Protein AF-A0A3D2AT74-F1 (afdb_monomer)

Foldseek 3Di:
DVVVLVVLLVVLVVLLVVLVVVVVVVVVVLVVVVVVVVPDPDPVSVVVSVVVLLVVLVVSLVSLVVSLVSLCVNLVVPPDPVSNVVSNVSSVVSVVVSVVSVVVND

Radius of gyration: 17.59 Å; Cα contacts (8 Å, |Δi|>4): 61; chains: 1; bounding box: 39×27×54 Å

pLDDT: mean 71.57, std 9.55, range [48.5, 85.94]

Sequence (106 aa):
MLRRIKSSTRKTLIFSAIAILIAVLFGILILYVSHVSESSDGNMGLLAWGLLLSVIMMLLVPFFLVAAIFNAIVVFTEPNNTFKVMCGVMSLVFIFTGLFLLNWLL

Nearest PDB structures (foldseek):
  1l8h-assembly1_B  TM=9.251E-01  e=3.098E+00  Escherichia coli

Solvent-accessible surface area (backbone atoms only — not comparable to full-atom values): 5707 Å² total; per-residue (Å²): 112,72,71,60,50,58,53,51,57,51,51,53,50,51,51,51,51,49,53,50,51,52,53,50,53,51,52,50,51,53,54,54,51,56,63,63,53,74,80,53,97,47,75,66,59,57,52,55,45,54,51,54,51,49,56,50,43,64,57,46,33,61,53,26,49,51,52,19,51,54,23,46,53,44,37,78,67,49,89,49,66,72,58,23,52,54,28,44,52,52,16,51,52,26,45,54,51,23,50,53,48,50,58,76,72,108

Structure (mmCIF, N/CA/C/O backbone):
data_AF-A0A3D2AT74-F1
#
_entry.id   AF-A0A3D2AT74-F1
#
loop_
_atom_si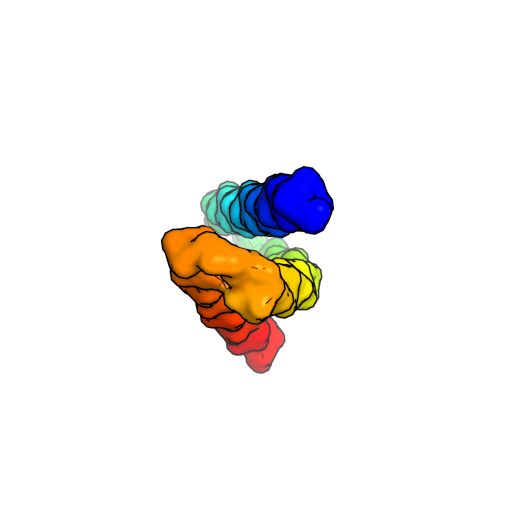te.group_PDB
_atom_site.id
_atom_site.type_symbol
_atom_site.label_atom_id
_atom_site.label_alt_id
_atom_site.label_comp_id
_atom_site.label_asym_id
_atom_site.label_entity_id
_atom_site.label_seq_id
_atom_site.pdbx_PDB_ins_code
_atom_site.Cartn_x
_atom_site.Cartn_y
_atom_site.Cartn_z
_atom_site.occupancy
_atom_site.B_iso_or_equiv
_atom_site.auth_seq_id
_atom_site.auth_comp_id
_atom_site.auth_asym_id
_atom_site.auth_atom_id
_atom_site.pdbx_PDB_model_num
ATOM 1 N N . MET A 1 1 ? -14.376 14.140 25.286 1.00 50.47 1 MET A N 1
ATOM 2 C CA . MET A 1 1 ? -13.924 12.935 24.548 1.00 50.47 1 MET A CA 1
ATOM 3 C C . MET A 1 1 ? -14.315 12.962 23.063 1.00 50.47 1 MET A C 1
ATOM 5 O O . MET A 1 1 ? -13.418 12.903 22.232 1.00 50.47 1 MET A O 1
ATOM 9 N N . LEU A 1 2 ? -15.593 13.184 22.708 1.00 48.50 2 LEU A N 1
ATOM 10 C CA . LEU A 1 2 ? -16.085 13.211 21.310 1.00 48.50 2 LEU A CA 1
ATOM 11 C C . LEU A 1 2 ? -15.329 14.136 20.327 1.00 48.50 2 LEU A C 1
ATOM 13 O O . LEU A 1 2 ? -15.158 13.783 19.164 1.00 48.50 2 LEU A O 1
ATOM 17 N N . ARG A 1 3 ? -14.848 15.311 20.766 1.00 55.75 3 ARG A N 1
ATOM 18 C CA . ARG A 1 3 ? -14.075 16.233 19.903 1.00 55.75 3 ARG A CA 1
ATOM 19 C C . ARG A 1 3 ? -12.698 15.687 19.495 1.00 55.75 3 ARG A C 1
ATOM 21 O O . ARG A 1 3 ? -12.248 15.984 18.393 1.00 55.75 3 ARG A O 1
ATOM 28 N N . ARG A 1 4 ? -12.035 14.893 20.352 1.00 56.22 4 ARG A N 1
ATOM 29 C CA . ARG A 1 4 ? -10.742 14.257 20.015 1.00 56.22 4 ARG A CA 1
ATOM 30 C C . ARG A 1 4 ? -10.927 13.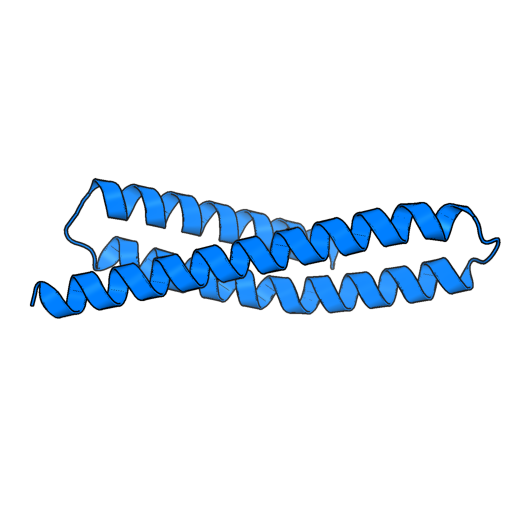137 19.002 1.00 56.22 4 ARG A C 1
ATOM 32 O O . ARG A 1 4 ? -10.134 13.051 18.075 1.00 56.22 4 ARG A O 1
ATOM 39 N N . ILE A 1 5 ? -12.001 12.363 19.152 1.00 55.72 5 ILE A N 1
ATOM 40 C CA . ILE A 1 5 ? -12.350 11.271 18.241 1.00 55.72 5 ILE A CA 1
ATOM 41 C C . ILE A 1 5 ? -12.582 11.844 16.838 1.00 55.72 5 ILE A C 1
ATOM 43 O O . ILE A 1 5 ? -11.786 11.558 15.957 1.00 55.72 5 ILE A O 1
ATOM 47 N N . LYS A 1 6 ? -13.490 12.824 16.671 1.00 59.53 6 LYS A N 1
ATOM 48 C CA . LYS A 1 6 ? -13.730 13.497 15.372 1.00 59.53 6 LYS A CA 1
ATOM 49 C C . LYS A 1 6 ? -12.464 14.048 14.696 1.00 59.53 6 LYS A C 1
ATOM 51 O O . LYS A 1 6 ? -12.362 14.029 13.472 1.00 59.53 6 LYS A O 1
ATOM 56 N N . SER A 1 7 ? -11.515 14.568 15.477 1.00 62.66 7 SER A N 1
ATOM 57 C CA . SER A 1 7 ? -10.238 15.074 14.955 1.00 62.66 7 SER A CA 1
ATOM 58 C C . SER A 1 7 ? -9.333 13.940 14.461 1.00 62.66 7 SER A C 1
ATOM 60 O O . SER A 1 7 ? -8.736 14.054 13.392 1.00 62.66 7 SER A O 1
ATOM 62 N N . SER A 1 8 ? -9.278 12.827 15.197 1.00 58.56 8 SER A N 1
ATOM 63 C CA . SER A 1 8 ? -8.514 11.632 14.825 1.00 58.56 8 SER A CA 1
ATOM 64 C C . SER A 1 8 ? -9.079 10.975 13.566 1.00 58.56 8 SER A C 1
ATOM 66 O O . SER A 1 8 ? -8.347 10.768 12.603 1.00 58.56 8 SER A O 1
ATOM 68 N N . THR A 1 9 ? -10.396 10.768 13.521 1.00 61.06 9 THR A N 1
ATOM 69 C CA . THR A 1 9 ? -11.131 10.204 12.380 1.00 61.06 9 THR A CA 1
ATOM 70 C C . THR A 1 9 ? -10.869 10.995 11.090 1.00 61.06 9 THR A C 1
ATOM 72 O O . THR A 1 9 ? -10.613 10.425 10.029 1.00 61.06 9 THR A O 1
ATOM 75 N N . ARG A 1 10 ? -10.861 12.335 11.183 1.00 67.94 10 ARG A N 1
ATOM 76 C CA . ARG A 1 10 ? -10.587 13.228 10.047 1.00 67.94 10 ARG A CA 1
ATOM 77 C C . ARG A 1 10 ? -9.143 13.118 9.553 1.00 67.94 10 ARG A C 1
ATOM 79 O O . ARG A 1 10 ? -8.922 13.156 8.348 1.00 67.94 10 ARG A O 1
ATOM 86 N N . LYS A 1 11 ? -8.167 12.966 10.454 1.00 68.88 11 LYS A N 1
ATOM 87 C CA . LYS A 1 11 ? -6.757 12.778 10.076 1.00 68.88 11 LYS A CA 1
ATOM 88 C C . LYS A 1 11 ? -6.541 11.457 9.340 1.00 68.88 11 LYS A C 1
ATOM 90 O O . LYS A 1 11 ? -5.863 11.458 8.319 1.00 68.88 11 LYS A O 1
ATOM 95 N N . THR A 1 12 ? -7.158 10.369 9.799 1.00 67.06 12 THR A N 1
ATOM 96 C CA . THR A 1 12 ? -7.047 9.055 9.143 1.00 67.06 12 THR A CA 1
ATOM 97 C C . THR A 1 12 ? -7.678 9.055 7.753 1.00 67.06 12 THR A C 1
ATOM 99 O O . THR A 1 12 ? -7.095 8.511 6.815 1.00 67.06 12 THR A O 1
ATOM 102 N N . LEU A 1 13 ? -8.828 9.719 7.594 1.00 68.38 13 LEU A N 1
ATOM 103 C CA . LEU A 1 13 ? -9.463 9.911 6.287 1.00 68.38 13 LEU A CA 1
ATOM 104 C C . LEU A 1 13 ? -8.576 10.710 5.329 1.00 68.38 13 LEU A C 1
ATOM 106 O O . LEU A 1 13 ? -8.386 10.292 4.193 1.00 68.38 13 LEU A O 1
ATOM 110 N N . ILE A 1 14 ? -8.005 11.828 5.791 1.00 72.81 14 ILE A N 1
ATOM 111 C CA . ILE A 1 14 ? -7.101 12.654 4.978 1.00 72.81 14 ILE A CA 1
ATOM 112 C C . ILE A 1 14 ? -5.860 11.852 4.579 1.00 72.81 14 ILE A C 1
ATOM 114 O O . ILE A 1 14 ? -5.486 11.856 3.412 1.00 72.81 14 ILE A O 1
ATOM 118 N N . PHE A 1 15 ? -5.252 11.125 5.515 1.00 74.00 15 PHE A N 1
ATOM 119 C CA . PHE A 1 15 ? -4.077 10.306 5.229 1.00 74.00 15 PHE A CA 1
ATOM 120 C C . PHE A 1 15 ? -4.385 9.195 4.218 1.00 74.00 15 PHE A C 1
ATOM 122 O O . PHE A 1 15 ? -3.634 9.008 3.267 1.00 74.0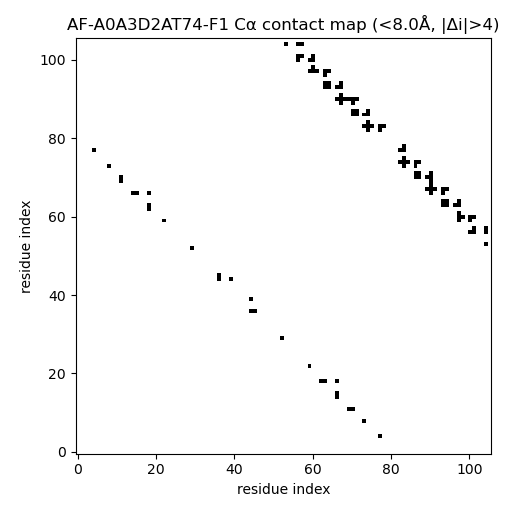0 15 PHE A O 1
ATOM 129 N N . SER A 1 16 ? -5.521 8.507 4.374 1.00 67.06 16 SER A N 1
ATOM 130 C CA . SER A 1 16 ? -5.946 7.452 3.445 1.00 67.06 16 SER A CA 1
ATOM 131 C C . SER A 1 16 ? -6.260 8.016 2.057 1.00 67.06 16 SER A C 1
ATOM 133 O O . SER A 1 16 ? -5.867 7.426 1.056 1.00 67.06 16 SER A O 1
ATOM 135 N N . ALA A 1 17 ? -6.899 9.187 1.979 1.00 70.06 17 ALA A N 1
ATOM 136 C CA . ALA A 1 17 ? -7.158 9.868 0.712 1.00 70.06 17 ALA A CA 1
ATOM 137 C C . ALA A 1 17 ? -5.860 10.303 0.014 1.00 70.06 17 ALA A C 1
ATOM 139 O O . ALA A 1 17 ? -5.728 10.125 -1.195 1.00 70.06 17 ALA A O 1
ATOM 140 N N . ILE A 1 18 ? -4.884 10.818 0.769 1.00 73.94 18 ILE A N 1
ATOM 141 C CA . ILE A 1 18 ? -3.559 11.170 0.243 1.00 73.94 18 ILE A CA 1
ATOM 142 C C . ILE A 1 18 ? -2.832 9.914 -0.252 1.00 73.94 18 ILE A C 1
ATOM 144 O O . ILE A 1 18 ? -2.281 9.935 -1.347 1.00 73.94 18 ILE A O 1
ATOM 148 N N . ALA A 1 19 ? -2.874 8.811 0.498 1.00 70.56 19 ALA A N 1
ATOM 149 C CA . ALA A 1 19 ? -2.258 7.549 0.088 1.00 70.56 19 ALA A CA 1
ATOM 150 C C . ALA A 1 19 ? -2.864 7.010 -1.221 1.00 70.56 19 ALA A C 1
ATOM 152 O O . ALA A 1 19 ? -2.125 6.614 -2.120 1.00 70.56 19 ALA A O 1
ATOM 153 N N . ILE A 1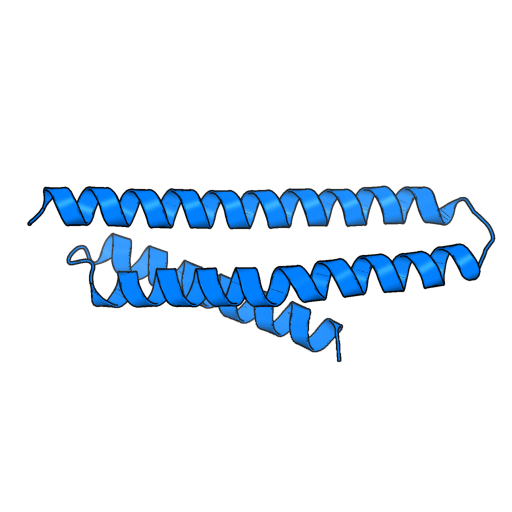 20 ? -4.194 7.057 -1.362 1.00 70.81 20 ILE A N 1
ATOM 154 C CA . ILE A 1 20 ? -4.888 6.668 -2.599 1.00 70.81 20 ILE A CA 1
ATOM 155 C C . ILE A 1 20 ? -4.487 7.590 -3.756 1.00 70.81 20 ILE A C 1
ATOM 157 O O . ILE A 1 20 ? -4.174 7.103 -4.839 1.00 70.81 20 ILE A O 1
ATOM 161 N N . LEU A 1 21 ? -4.457 8.908 -3.539 1.00 72.69 21 LEU A N 1
ATOM 162 C CA . LEU A 1 21 ? -4.072 9.873 -4.571 1.00 72.69 21 LEU A CA 1
ATOM 163 C C . LEU A 1 21 ? -2.641 9.630 -5.062 1.00 72.69 21 LEU A C 1
ATOM 165 O O . LEU A 1 21 ? -2.397 9.629 -6.265 1.00 72.69 21 LEU A O 1
ATOM 169 N N . ILE A 1 22 ? -1.713 9.384 -4.136 1.00 77.44 22 ILE A N 1
ATOM 170 C CA . ILE A 1 22 ? -0.323 9.047 -4.449 1.00 77.44 22 ILE A CA 1
ATOM 171 C C . ILE A 1 22 ? -0.269 7.759 -5.279 1.00 77.44 22 ILE A C 1
ATOM 173 O O . ILE A 1 22 ? 0.369 7.742 -6.329 1.00 77.44 22 ILE A O 1
ATOM 177 N N . ALA A 1 23 ? -0.985 6.712 -4.866 1.00 68.12 23 ALA A N 1
ATOM 178 C CA . ALA A 1 23 ? -1.037 5.449 -5.598 1.00 68.12 23 ALA A CA 1
ATOM 179 C C . ALA A 1 23 ? -1.588 5.617 -7.027 1.00 68.12 23 ALA A C 1
ATOM 181 O O . ALA A 1 23 ? -1.025 5.065 -7.970 1.00 68.12 23 ALA A O 1
ATOM 182 N N . VAL A 1 24 ? -2.647 6.416 -7.203 1.00 71.00 24 VAL A N 1
ATOM 183 C CA . VAL A 1 24 ? -3.238 6.708 -8.520 1.00 71.00 24 VAL A CA 1
ATOM 184 C C . VAL A 1 24 ? -2.274 7.509 -9.395 1.00 71.00 24 VAL A C 1
ATOM 186 O O . VAL A 1 24 ? -2.081 7.155 -10.555 1.00 71.00 24 VAL A O 1
ATOM 189 N N . LEU A 1 25 ? -1.636 8.553 -8.857 1.00 73.38 25 LEU A N 1
ATOM 190 C CA . LEU A 1 25 ? -0.664 9.361 -9.601 1.00 73.38 25 LEU A CA 1
ATOM 191 C C . LEU A 1 25 ? 0.533 8.524 -10.060 1.00 73.38 25 LEU A C 1
ATOM 193 O O . LEU A 1 25 ? 0.949 8.637 -11.212 1.00 73.38 25 LEU A O 1
ATOM 197 N N . PHE A 1 26 ? 1.046 7.646 -9.195 1.00 68.62 26 PHE A N 1
ATOM 198 C CA . PHE A 1 26 ? 2.105 6.716 -9.578 1.00 68.62 26 PHE A CA 1
ATOM 199 C C . PHE A 1 26 ? 1.622 5.697 -10.613 1.00 68.62 26 PHE A C 1
ATOM 201 O O . PHE A 1 26 ? 2.320 5.479 -11.596 1.00 68.62 26 PHE A O 1
ATOM 208 N N . GLY A 1 27 ? 0.417 5.140 -10.465 1.00 64.56 27 GLY A N 1
ATOM 209 C CA . GLY A 1 27 ? -0.176 4.247 -11.467 1.00 64.56 27 GLY A CA 1
ATOM 210 C C . GLY A 1 27 ? -0.304 4.899 -12.849 1.00 64.56 27 GLY A C 1
ATOM 211 O O . GLY A 1 27 ? 0.072 4.298 -13.853 1.00 64.56 27 GLY A O 1
ATOM 212 N N . ILE A 1 28 ? -0.759 6.155 -12.906 1.00 67.75 28 ILE A N 1
ATOM 213 C CA . ILE A 1 28 ? -0.861 6.931 -14.153 1.00 67.75 28 ILE A CA 1
ATOM 214 C C . ILE A 1 28 ? 0.523 7.197 -14.747 1.00 67.75 28 ILE A C 1
ATOM 216 O O . ILE A 1 28 ? 0.699 7.056 -15.955 1.00 67.75 28 ILE A O 1
ATOM 220 N N . LEU A 1 29 ? 1.508 7.554 -13.919 1.00 67.19 29 LEU A N 1
ATOM 221 C CA . LEU A 1 29 ? 2.880 7.773 -14.375 1.00 67.19 29 LEU A CA 1
ATOM 222 C C . LEU A 1 29 ? 3.465 6.498 -14.996 1.00 67.19 29 LEU A C 1
ATOM 224 O O . LEU A 1 29 ? 4.072 6.563 -16.061 1.00 67.19 29 LEU A O 1
ATOM 228 N N . ILE A 1 30 ? 3.233 5.342 -14.372 1.00 64.81 30 ILE A N 1
ATOM 229 C CA . ILE A 1 30 ? 3.670 4.037 -14.884 1.00 64.81 30 ILE A CA 1
ATOM 230 C C . ILE A 1 30 ? 3.026 3.753 -16.244 1.00 64.81 30 ILE A C 1
ATOM 232 O O . ILE A 1 30 ? 3.733 3.389 -17.182 1.00 64.81 30 ILE A O 1
ATOM 236 N N . LEU A 1 31 ? 1.712 3.972 -16.372 1.00 64.69 31 LEU A N 1
ATOM 237 C CA . LEU A 1 31 ? 0.984 3.775 -17.629 1.00 64.69 31 LEU A CA 1
ATOM 238 C C . LEU A 1 31 ? 1.475 4.719 -18.737 1.00 64.69 31 LEU A C 1
ATOM 240 O O . LEU A 1 31 ? 1.765 4.268 -19.844 1.00 64.69 31 LEU A O 1
ATOM 244 N N . TYR A 1 32 ? 1.636 6.009 -18.438 1.00 64.62 32 TYR A N 1
ATOM 245 C CA . TYR A 1 32 ? 2.142 6.997 -19.393 1.00 64.62 32 TYR A CA 1
ATOM 246 C C . TYR A 1 32 ? 3.551 6.640 -19.883 1.00 64.62 32 TYR A C 1
ATOM 248 O O . TYR A 1 32 ? 3.817 6.634 -21.083 1.00 64.62 32 TYR A O 1
ATOM 256 N N . VAL A 1 33 ? 4.444 6.280 -18.960 1.00 58.84 33 VAL A N 1
ATOM 257 C CA . VAL A 1 33 ? 5.822 5.906 -19.298 1.00 58.84 33 VAL A CA 1
ATOM 258 C C . VAL A 1 33 ? 5.864 4.586 -20.074 1.00 58.84 33 VAL A C 1
ATOM 260 O O . VAL A 1 33 ? 6.650 4.476 -21.013 1.00 58.84 33 VAL A O 1
ATOM 263 N N . SER A 1 34 ? 4.995 3.617 -19.758 1.00 58.88 34 SER A N 1
ATOM 264 C CA . SER A 1 34 ? 4.897 2.361 -20.519 1.00 58.88 34 SER A CA 1
ATOM 265 C C . SER A 1 34 ? 4.494 2.591 -21.978 1.00 58.88 34 SER A C 1
ATOM 267 O O . SER A 1 34 ? 5.061 1.968 -22.869 1.00 58.88 34 SER A O 1
ATOM 269 N N . HIS A 1 35 ? 3.603 3.553 -22.235 1.00 62.06 35 HIS A N 1
ATOM 270 C CA . HIS A 1 35 ? 3.170 3.879 -23.590 1.00 62.06 35 HIS A CA 1
ATOM 271 C C . HIS A 1 35 ? 4.258 4.606 -24.401 1.00 62.06 35 HIS A C 1
ATOM 273 O O . HIS A 1 35 ? 4.424 4.340 -25.588 1.00 62.06 35 HIS A O 1
ATOM 279 N N . VAL A 1 36 ? 5.030 5.498 -23.769 1.00 58.34 36 VAL A N 1
ATOM 280 C CA . VAL A 1 36 ? 6.110 6.258 -24.433 1.00 58.34 36 VAL A CA 1
ATOM 281 C C . VAL A 1 36 ? 7.377 5.409 -24.644 1.00 58.34 36 VAL A C 1
ATOM 283 O O . VAL A 1 36 ? 8.137 5.644 -25.580 1.00 58.34 36 VAL A O 1
ATOM 286 N N . SER A 1 37 ? 7.617 4.398 -23.803 1.00 52.59 37 SER A N 1
ATOM 287 C CA . SER A 1 37 ? 8.776 3.497 -23.914 1.00 52.59 37 SER A CA 1
ATOM 288 C C . SER A 1 37 ? 8.701 2.542 -25.108 1.00 52.59 37 SER A C 1
ATOM 290 O O . SER A 1 37 ? 9.742 2.076 -25.568 1.00 52.59 37 SER A O 1
ATOM 292 N N . GLU A 1 38 ? 7.503 2.233 -25.604 1.00 54.75 38 GLU A N 1
ATOM 293 C CA . GLU A 1 38 ? 7.295 1.301 -26.721 1.00 54.75 38 GLU A CA 1
ATOM 294 C C . GLU A 1 38 ? 7.888 1.830 -28.043 1.00 54.75 38 GLU A C 1
ATOM 296 O O . GLU A 1 38 ? 8.170 1.057 -28.953 1.00 54.75 38 GLU A O 1
ATOM 301 N N . SER A 1 39 ? 8.141 3.144 -28.141 1.00 56.19 39 SER A N 1
ATOM 302 C CA . SER A 1 39 ? 8.657 3.793 -29.356 1.00 56.19 39 SER A CA 1
ATOM 303 C C . SER A 1 39 ? 10.188 3.875 -29.472 1.00 56.19 39 SER A C 1
ATOM 305 O O . SER A 1 39 ? 10.681 4.470 -30.427 1.00 56.19 39 SER A O 1
ATOM 307 N N . SER A 1 40 ? 10.957 3.336 -28.520 1.00 51.25 40 SER A N 1
ATOM 308 C CA . SER A 1 40 ? 12.421 3.489 -28.471 1.00 51.25 40 SER A CA 1
ATOM 309 C C . SER A 1 40 ? 13.127 2.132 -28.392 1.00 51.25 40 SER A C 1
ATOM 311 O O . SER A 1 40 ? 13.184 1.531 -27.321 1.00 51.25 40 SER A O 1
ATOM 313 N N . ASP A 1 41 ? 13.744 1.695 -29.495 1.00 60.81 41 ASP A N 1
ATOM 314 C CA . ASP A 1 41 ? 14.688 0.569 -29.534 1.00 60.81 41 ASP A CA 1
ATOM 315 C C . ASP A 1 41 ? 15.786 0.734 -28.467 1.00 60.81 41 ASP A C 1
ATOM 317 O O . ASP A 1 41 ? 16.700 1.547 -28.609 1.00 60.81 41 ASP A O 1
ATOM 321 N N . GLY A 1 42 ? 15.729 -0.031 -27.374 1.00 54.59 42 GLY A N 1
ATOM 322 C CA . GLY A 1 42 ? 16.807 0.009 -26.390 1.00 54.59 42 GLY A CA 1
ATOM 323 C C . GLY A 1 42 ? 16.537 -0.746 -25.098 1.00 54.59 42 GLY A C 1
ATOM 324 O O . GLY A 1 42 ? 15.983 -0.195 -24.150 1.00 54.59 42 GLY A O 1
ATOM 325 N N . ASN A 1 43 ? 17.076 -1.965 -24.998 1.00 60.44 43 ASN A N 1
ATOM 326 C CA . ASN A 1 43 ? 17.156 -2.770 -23.767 1.00 60.44 43 ASN A CA 1
ATOM 327 C C . ASN A 1 43 ? 17.658 -1.995 -22.527 1.00 60.44 43 ASN A C 1
ATOM 329 O O . ASN A 1 43 ? 17.350 -2.368 -21.397 1.00 60.44 43 ASN A O 1
ATOM 333 N N . MET A 1 44 ? 18.422 -0.913 -22.712 1.00 55.94 44 MET A N 1
ATOM 334 C CA . MET A 1 44 ? 18.896 -0.061 -21.615 1.00 55.94 44 MET A CA 1
ATOM 335 C C . MET A 1 44 ? 17.797 0.827 -21.014 1.00 55.94 44 MET A C 1
ATOM 337 O O . MET A 1 44 ? 17.798 1.044 -19.803 1.00 55.94 44 MET A O 1
ATOM 341 N N . GLY A 1 45 ? 16.835 1.290 -21.820 1.00 58.28 45 GLY A N 1
ATOM 342 C CA . GLY A 1 45 ? 15.670 2.029 -21.323 1.00 58.28 45 GLY A CA 1
ATOM 343 C C . GLY A 1 45 ? 14.769 1.144 -20.463 1.00 58.28 45 GLY A C 1
A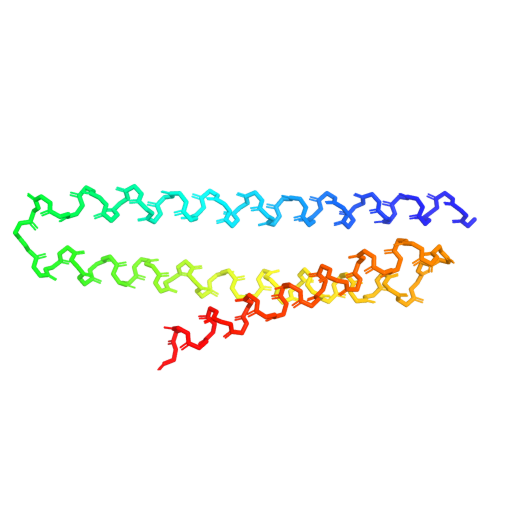TOM 344 O O . GLY A 1 45 ? 14.316 1.566 -19.404 1.00 58.28 45 GLY A O 1
ATOM 345 N N . LEU A 1 46 ? 14.611 -0.120 -20.863 1.00 60.94 46 LEU A N 1
ATOM 346 C CA . LEU A 1 46 ? 13.807 -1.124 -20.162 1.00 60.94 46 LEU A CA 1
ATOM 347 C C . LEU A 1 46 ? 14.417 -1.518 -18.800 1.00 60.94 46 LEU A C 1
ATOM 349 O O . LEU A 1 46 ? 13.702 -1.658 -17.810 1.00 60.94 46 LEU A O 1
ATOM 353 N N . LEU A 1 47 ? 15.748 -1.616 -18.704 1.00 61.75 47 LEU A N 1
ATOM 354 C CA . LEU A 1 47 ? 16.448 -1.861 -17.432 1.00 61.75 47 LEU A CA 1
ATOM 355 C C . LEU A 1 47 ? 16.405 -0.654 -16.482 1.00 61.75 47 LEU A C 1
ATOM 357 O O . LEU A 1 47 ? 16.120 -0.819 -15.295 1.00 61.75 47 LEU A O 1
ATOM 361 N N . ALA A 1 48 ? 16.640 0.561 -16.990 1.00 61.75 48 ALA A N 1
ATOM 362 C CA . ALA A 1 48 ? 16.494 1.784 -16.195 1.00 61.75 48 ALA A CA 1
ATOM 363 C C . ALA A 1 48 ? 15.041 1.976 -15.712 1.00 61.75 48 ALA A C 1
ATOM 365 O O . ALA A 1 48 ? 14.812 2.416 -14.584 1.00 61.75 48 ALA A O 1
ATOM 366 N N . TRP A 1 49 ? 14.066 1.571 -16.531 1.00 65.50 49 TRP A N 1
ATOM 367 C CA . TRP A 1 49 ? 12.642 1.542 -16.197 1.00 65.50 49 TRP A CA 1
ATOM 368 C C . TRP A 1 49 ? 12.318 0.551 -15.074 1.00 65.50 49 TRP A C 1
ATOM 370 O O . TRP A 1 49 ? 11.692 0.942 -14.089 1.00 65.50 49 TRP A O 1
ATOM 380 N N . GLY A 1 50 ? 12.779 -0.700 -15.169 1.00 68.19 50 GLY A N 1
ATOM 381 C CA . GLY A 1 50 ? 12.547 -1.711 -14.130 1.00 68.19 50 GLY A CA 1
ATOM 382 C C . GLY A 1 50 ? 13.165 -1.317 -12.783 1.00 68.19 50 GLY A C 1
ATOM 383 O O . GLY A 1 50 ? 12.574 -1.546 -11.725 1.00 68.19 50 GLY A O 1
ATOM 384 N N . LEU A 1 51 ? 14.314 -0.635 -12.811 1.00 69.56 51 LEU A N 1
ATOM 385 C CA . LEU A 1 51 ? 14.945 -0.069 -11.617 1.00 69.56 51 LEU A CA 1
ATOM 386 C C . LEU A 1 51 ? 14.130 1.082 -11.015 1.00 69.56 51 LEU A C 1
ATOM 388 O O . LEU A 1 51 ? 13.895 1.103 -9.811 1.00 69.56 51 LEU A O 1
ATOM 392 N N . LEU A 1 52 ? 13.651 2.021 -11.831 1.00 68.12 52 LEU A N 1
ATOM 393 C CA . LEU A 1 52 ? 12.836 3.130 -11.332 1.00 68.12 52 LEU A CA 1
ATOM 394 C C . LEU A 1 52 ? 11.502 2.628 -10.756 1.00 68.12 52 LEU A C 1
ATOM 396 O O . LEU A 1 52 ? 11.074 3.076 -9.692 1.00 68.12 52 LEU A O 1
ATOM 400 N N . LEU A 1 53 ? 10.883 1.651 -11.422 1.00 71.25 53 LEU A N 1
ATOM 401 C CA . LEU A 1 53 ? 9.646 1.018 -10.979 1.00 71.25 53 LEU A CA 1
ATOM 402 C C . LEU A 1 53 ? 9.846 0.252 -9.664 1.00 71.25 53 LEU A C 1
ATOM 404 O O . LEU A 1 53 ? 9.070 0.442 -8.732 1.00 71.25 53 LEU A O 1
ATOM 408 N N . SER A 1 54 ? 10.909 -0.547 -9.544 1.00 71.75 54 SER A N 1
ATOM 409 C CA . SER A 1 54 ? 11.216 -1.273 -8.302 1.00 71.75 54 SER A CA 1
ATOM 410 C C . SER A 1 54 ? 11.519 -0.330 -7.133 1.00 71.75 54 SER A C 1
ATOM 412 O O . SER A 1 54 ? 11.001 -0.548 -6.040 1.00 71.75 54 SER A O 1
ATOM 414 N N . VAL A 1 55 ? 12.234 0.781 -7.351 1.00 75.38 55 VAL A N 1
ATOM 415 C CA . VAL A 1 55 ? 12.447 1.814 -6.316 1.00 75.38 55 VAL A CA 1
ATOM 416 C C . VAL A 1 55 ? 11.122 2.438 -5.859 1.00 75.38 55 VAL A C 1
ATOM 418 O O . VAL A 1 55 ? 10.897 2.600 -4.657 1.00 75.38 55 VAL A O 1
ATOM 421 N N . ILE A 1 56 ? 10.217 2.753 -6.791 1.00 73.94 56 ILE A N 1
ATOM 422 C CA . ILE A 1 56 ? 8.891 3.300 -6.462 1.00 73.94 56 ILE A CA 1
ATOM 423 C C . ILE A 1 56 ? 8.064 2.282 -5.671 1.00 73.94 56 ILE A C 1
ATOM 425 O O . ILE A 1 56 ? 7.485 2.632 -4.640 1.00 73.94 56 ILE A O 1
ATOM 429 N N . MET A 1 57 ? 8.030 1.021 -6.104 1.00 74.12 57 MET A N 1
ATOM 430 C CA . MET A 1 57 ? 7.290 -0.022 -5.391 1.00 74.12 57 MET A CA 1
ATOM 431 C C . MET A 1 57 ? 7.864 -0.254 -3.990 1.00 74.12 57 MET A C 1
ATOM 433 O O . MET A 1 57 ? 7.099 -0.373 -3.031 1.00 74.12 57 MET A O 1
ATOM 437 N N . MET A 1 58 ? 9.190 -0.212 -3.838 1.00 76.62 58 MET A N 1
ATOM 438 C CA . MET A 1 58 ? 9.867 -0.340 -2.544 1.00 76.62 58 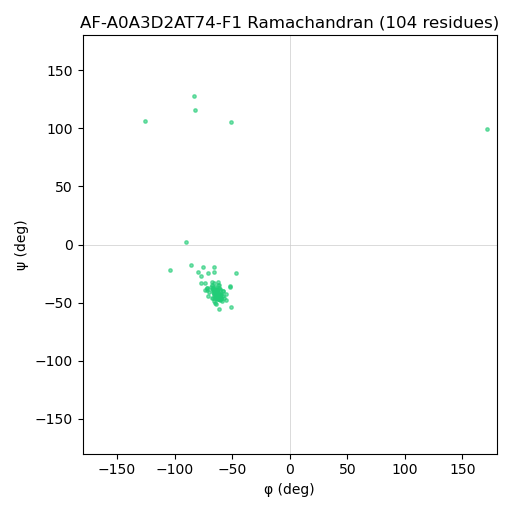MET A CA 1
ATOM 439 C C . MET A 1 58 ? 9.499 0.796 -1.576 1.00 76.62 58 MET A C 1
ATOM 441 O O . MET A 1 58 ? 9.407 0.568 -0.372 1.00 76.62 58 MET A O 1
ATOM 445 N N . LEU A 1 59 ? 9.234 2.004 -2.088 1.00 78.56 59 LEU A N 1
ATOM 446 C CA . LEU A 1 59 ? 8.742 3.144 -1.303 1.00 78.56 59 LEU A CA 1
ATOM 447 C C . LEU A 1 59 ? 7.244 3.049 -0.977 1.00 78.56 59 LEU A C 1
ATOM 449 O O . LEU A 1 59 ? 6.816 3.494 0.089 1.00 78.56 59 LEU A O 1
ATOM 453 N N . LEU A 1 60 ? 6.437 2.468 -1.865 1.00 77.75 60 LEU A N 1
ATOM 454 C CA . LEU A 1 60 ? 4.989 2.344 -1.677 1.00 77.75 60 LEU A CA 1
ATOM 455 C C . LEU A 1 60 ? 4.613 1.291 -0.626 1.00 77.75 60 LEU A C 1
ATOM 457 O O . LEU A 1 60 ? 3.707 1.532 0.174 1.00 77.75 60 LEU A O 1
ATOM 461 N N . VAL A 1 61 ? 5.317 0.156 -0.577 1.00 81.19 61 VAL A N 1
ATOM 462 C CA . VAL A 1 61 ? 5.072 -0.922 0.402 1.00 81.19 61 VAL A CA 1
ATOM 463 C C . VAL A 1 61 ? 5.026 -0.422 1.860 1.00 81.19 61 VAL A C 1
ATOM 465 O O . VAL A 1 61 ? 4.016 -0.666 2.530 1.00 81.19 61 VAL A O 1
ATOM 468 N N . PRO A 1 62 ? 6.033 0.308 2.388 1.00 79.50 62 PRO A N 1
ATOM 469 C CA . PRO A 1 62 ? 5.986 0.803 3.762 1.00 79.50 62 PRO A CA 1
ATOM 470 C C . PRO A 1 62 ? 4.871 1.834 3.970 1.00 79.50 62 PRO A C 1
ATOM 472 O O . PRO A 1 62 ? 4.258 1.857 5.036 1.00 79.50 62 PRO A O 1
ATOM 475 N N . PHE A 1 63 ? 4.544 2.644 2.958 1.00 79.50 63 PHE A N 1
ATOM 476 C CA . PHE A 1 63 ? 3.426 3.590 3.029 1.00 79.50 63 PHE A CA 1
ATOM 477 C C . PHE A 1 63 ? 2.081 2.881 3.205 1.00 79.50 63 PHE A C 1
ATOM 479 O O . PHE A 1 63 ? 1.288 3.261 4.072 1.00 79.50 63 PHE A O 1
ATOM 486 N N . PHE A 1 64 ? 1.840 1.824 2.429 1.00 79.62 64 PHE A N 1
ATOM 487 C CA . PHE A 1 64 ? 0.638 1.004 2.557 1.00 79.62 64 PHE A CA 1
ATOM 488 C C . PHE A 1 64 ? 0.576 0.279 3.902 1.00 79.62 64 PHE A C 1
ATOM 490 O O . PHE A 1 64 ? -0.486 0.245 4.526 1.00 79.62 64 PHE A O 1
ATOM 497 N N . LEU A 1 65 ? 1.709 -0.223 4.397 1.00 81.56 65 LEU A N 1
ATOM 498 C CA . LEU A 1 65 ? 1.784 -0.870 5.707 1.00 81.56 65 LEU A CA 1
ATOM 499 C C . LEU A 1 65 ? 1.426 0.106 6.840 1.00 81.56 65 LEU A C 1
ATOM 501 O O . LEU A 1 65 ? 0.612 -0.208 7.710 1.00 81.56 65 LEU A O 1
ATOM 505 N N . VAL A 1 66 ? 1.973 1.323 6.798 1.00 80.00 66 VAL A N 1
ATOM 506 C CA . VAL A 1 66 ? 1.651 2.384 7.761 1.00 80.00 66 VAL A CA 1
ATOM 507 C C . VAL A 1 66 ? 0.164 2.746 7.685 1.00 80.00 66 VAL A C 1
ATOM 509 O O . VAL A 1 66 ? -0.505 2.804 8.719 1.00 80.00 66 VAL A O 1
ATOM 512 N N . ALA A 1 67 ? -0.389 2.923 6.481 1.00 79.25 67 ALA A N 1
ATOM 513 C CA . ALA A 1 67 ? -1.813 3.207 6.293 1.00 79.25 67 ALA A CA 1
ATOM 514 C C . ALA A 1 67 ? -2.714 2.082 6.836 1.00 79.25 67 ALA A C 1
ATOM 516 O O . ALA A 1 67 ? -3.744 2.362 7.460 1.00 79.25 67 ALA A O 1
ATOM 517 N N . ALA A 1 68 ? -2.324 0.819 6.651 1.00 81.19 68 ALA A N 1
ATOM 518 C CA . ALA A 1 68 ? -3.040 -0.331 7.188 1.00 81.19 68 ALA A CA 1
ATOM 519 C C . ALA A 1 68 ? -3.054 -0.337 8.722 1.00 81.19 68 ALA A C 1
ATOM 521 O O . ALA A 1 68 ? -4.122 -0.522 9.311 1.00 81.19 68 ALA A O 1
ATOM 522 N N . ILE A 1 69 ? -1.906 -0.077 9.359 1.00 82.00 69 ILE A N 1
ATOM 523 C CA . ILE A 1 69 ? -1.769 -0.013 10.822 1.00 82.00 69 ILE A CA 1
ATOM 524 C C . ILE A 1 69 ? -2.631 1.114 11.394 1.00 82.00 69 ILE A C 1
ATOM 526 O O . ILE A 1 69 ? -3.392 0.890 12.337 1.00 82.00 69 ILE A O 1
ATOM 530 N N . PHE A 1 70 ? -2.574 2.313 10.809 1.00 79.62 70 PHE A N 1
ATOM 531 C CA . PHE A 1 70 ? -3.404 3.433 11.257 1.00 79.62 70 PHE A CA 1
ATOM 532 C C . PHE A 1 70 ? -4.895 3.120 11.146 1.00 79.62 70 PHE A C 1
ATOM 534 O O . PHE A 1 70 ? -5.647 3.389 12.084 1.00 79.62 70 PHE A O 1
ATOM 541 N N . ASN A 1 71 ? -5.326 2.518 10.037 1.00 79.06 71 ASN A N 1
ATOM 542 C CA . ASN A 1 71 ? -6.716 2.106 9.882 1.00 79.06 71 ASN A CA 1
ATOM 543 C C . ASN A 1 71 ? -7.105 1.016 10.892 1.00 79.06 71 ASN A C 1
ATOM 545 O O . ASN A 1 71 ? -8.178 1.111 11.483 1.00 79.06 71 ASN A O 1
ATOM 549 N N . ALA A 1 72 ? -6.226 0.052 11.180 1.00 78.88 72 ALA A N 1
ATOM 550 C CA . ALA A 1 72 ? -6.473 -0.980 12.186 1.00 78.88 72 ALA A CA 1
ATOM 551 C C . ALA A 1 72 ? -6.623 -0.390 13.600 1.00 78.88 72 ALA A C 1
ATOM 553 O O . ALA A 1 72 ? -7.566 -0.728 14.312 1.00 78.88 72 ALA A O 1
ATOM 554 N N . ILE A 1 73 ? -5.767 0.560 13.993 1.00 80.94 73 ILE A N 1
ATOM 555 C CA . ILE A 1 73 ? -5.890 1.272 15.280 1.00 80.94 73 ILE A CA 1
ATOM 556 C C . ILE A 1 73 ? -7.253 1.971 15.383 1.00 80.94 73 ILE A C 1
ATOM 558 O O . ILE A 1 73 ? -7.890 1.955 16.440 1.00 80.94 73 ILE A O 1
ATOM 562 N N . VAL A 1 74 ? -7.737 2.560 14.288 1.00 78.31 74 VAL A N 1
ATOM 563 C CA . VAL A 1 74 ? -9.050 3.217 14.260 1.00 78.31 74 VAL A CA 1
ATOM 564 C C . VAL A 1 74 ? -10.200 2.218 14.400 1.00 78.31 74 VAL A C 1
ATOM 566 O O . VAL A 1 74 ? -11.163 2.512 15.108 1.00 78.31 74 VAL A O 1
ATOM 569 N N . VAL A 1 75 ? -10.081 1.007 13.847 1.00 82.19 75 VAL A N 1
ATOM 570 C CA . VAL A 1 75 ? -11.064 -0.072 14.074 1.00 82.19 75 VAL A CA 1
ATOM 571 C C . VAL A 1 75 ? -11.214 -0.393 15.565 1.00 82.19 75 VAL A C 1
ATOM 573 O O . VAL A 1 75 ? -12.334 -0.588 16.035 1.00 82.19 75 VAL A O 1
ATOM 576 N N . PHE A 1 76 ? -10.125 -0.404 16.335 1.00 79.44 76 PHE A N 1
ATOM 577 C CA . PHE A 1 76 ? -10.188 -0.698 17.773 1.00 79.44 76 PHE A CA 1
ATOM 578 C C . PHE A 1 76 ? -10.636 0.492 18.631 1.00 79.44 76 PHE A C 1
ATOM 580 O O . PHE A 1 76 ? -11.157 0.293 19.728 1.00 79.44 76 PHE A O 1
ATOM 587 N N . THR A 1 77 ? -10.460 1.724 18.149 1.00 78.00 77 THR A N 1
ATOM 588 C CA . THR A 1 77 ? -10.667 2.942 18.954 1.00 78.00 77 THR A CA 1
ATOM 589 C C . THR A 1 77 ? -11.961 3.696 18.643 1.00 78.00 77 THR A C 1
ATOM 591 O O . THR A 1 77 ? -12.450 4.433 19.502 1.00 78.00 77 THR A O 1
ATOM 594 N N . GLU A 1 78 ? -12.556 3.520 17.461 1.00 76.19 78 GLU A N 1
ATOM 595 C CA . GLU A 1 78 ? -13.754 4.262 17.063 1.00 76.19 78 GLU A CA 1
ATOM 596 C C . GLU A 1 78 ? -15.039 3.604 17.617 1.00 76.19 78 GLU A C 1
ATOM 598 O O . GLU A 1 78 ? -15.270 2.414 17.415 1.00 76.19 78 GLU A O 1
ATOM 603 N N . PRO A 1 79 ? -15.933 4.329 18.310 1.00 73.44 79 PRO A N 1
ATOM 604 C CA . PRO A 1 79 ? -17.172 3.747 18.836 1.00 73.44 79 PRO A CA 1
ATOM 605 C C . PRO A 1 79 ? -18.242 3.502 17.756 1.00 73.44 79 PRO A C 1
ATOM 607 O O . PRO A 1 79 ? -19.157 2.714 17.974 1.00 73.44 79 PRO A O 1
ATOM 610 N N . ASN A 1 80 ? -18.144 4.155 16.595 1.00 81.12 80 ASN A N 1
ATOM 611 C CA . ASN A 1 80 ? -19.121 4.032 15.514 1.00 81.12 80 ASN A CA 1
ATOM 612 C C . ASN A 1 80 ? -18.870 2.779 14.653 1.00 81.12 80 ASN A C 1
ATOM 614 O O . ASN A 1 80 ? -17.866 2.703 13.944 1.00 81.12 80 ASN A O 1
ATOM 618 N N . ASN A 1 81 ? -19.818 1.837 14.652 1.00 79.44 81 ASN A N 1
ATOM 619 C CA . ASN A 1 81 ? -19.7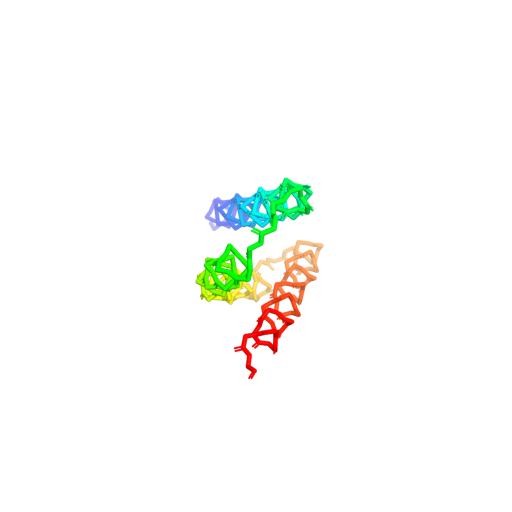12 0.577 13.908 1.00 79.44 81 ASN A CA 1
ATOM 620 C C . ASN A 1 81 ? -19.570 0.762 12.388 1.00 79.44 81 ASN A C 1
ATOM 622 O O . ASN A 1 81 ? -18.774 0.058 11.775 1.00 79.44 81 ASN A O 1
ATOM 626 N N . THR A 1 82 ? -20.257 1.725 11.766 1.00 76.69 82 THR A N 1
ATOM 627 C CA . THR A 1 82 ? -20.140 1.948 10.311 1.00 76.69 82 THR A CA 1
ATOM 628 C C . THR A 1 82 ? -18.735 2.410 9.929 1.00 76.69 82 THR A C 1
ATOM 630 O O . THR A 1 82 ? -18.161 1.955 8.940 1.00 76.69 82 THR A O 1
ATOM 633 N N . PHE A 1 83 ? -18.148 3.284 10.750 1.00 73.44 83 PHE A N 1
ATOM 634 C CA . PHE A 1 83 ? -16.806 3.802 10.511 1.00 73.44 83 PHE A CA 1
ATOM 635 C C . PHE A 1 83 ? -15.728 2.744 10.773 1.00 73.44 83 PHE A C 1
ATOM 637 O O . PHE A 1 83 ? -14.772 2.632 10.009 1.00 73.44 83 PHE A O 1
ATOM 644 N N . LYS A 1 84 ? -15.924 1.904 11.799 1.00 78.00 84 LYS A N 1
ATOM 645 C CA . LYS A 1 84 ? -15.087 0.722 12.046 1.00 78.00 84 LYS A CA 1
ATOM 646 C C . LYS A 1 84 ? -15.041 -0.202 10.836 1.00 78.00 84 LYS A C 1
ATOM 648 O O . LYS A 1 84 ? -13.955 -0.596 10.429 1.00 78.00 84 LYS A O 1
ATOM 653 N N . VAL A 1 85 ? -16.192 -0.519 10.240 1.00 80.50 85 VAL A N 1
ATOM 654 C CA . VAL A 1 85 ? -16.244 -1.386 9.053 1.00 80.50 85 VAL A CA 1
ATOM 655 C C . VAL A 1 85 ? -15.508 -0.741 7.877 1.00 80.50 85 VAL A C 1
ATOM 657 O O . VAL A 1 85 ? -14.682 -1.403 7.255 1.00 80.50 85 VAL A O 1
ATOM 660 N N . MET A 1 86 ? -15.719 0.554 7.614 1.00 77.88 86 MET A N 1
ATOM 661 C CA . MET A 1 86 ? -14.997 1.268 6.551 1.00 77.88 86 MET A CA 1
ATOM 662 C C . MET A 1 86 ? -13.474 1.240 6.747 1.00 77.88 86 MET A C 1
ATOM 664 O O . MET A 1 86 ? -12.749 0.883 5.820 1.00 77.88 86 MET A O 1
ATOM 668 N N . CYS A 1 87 ? -12.976 1.559 7.945 1.00 79.00 87 CYS A N 1
ATOM 669 C CA . CYS A 1 87 ? -11.542 1.485 8.242 1.00 79.00 87 CYS A CA 1
ATOM 670 C C . CYS A 1 87 ? -11.004 0.051 8.186 1.00 79.00 87 CYS A C 1
ATOM 672 O O . CYS A 1 87 ? -9.890 -0.154 7.713 1.00 79.00 87 CYS A O 1
ATOM 674 N N . GLY A 1 88 ? -11.786 -0.942 8.612 1.00 80.62 88 GLY A N 1
ATOM 675 C CA . GLY A 1 88 ? -11.411 -2.352 8.514 1.00 80.62 88 GLY A CA 1
ATOM 676 C C . GLY A 1 88 ? -11.227 -2.798 7.064 1.00 80.62 88 GLY A C 1
ATOM 677 O O . GLY A 1 88 ? -10.199 -3.384 6.729 1.00 80.62 88 GLY A O 1
ATOM 678 N N . VAL A 1 89 ? -12.170 -2.441 6.186 1.00 84.44 89 VAL A N 1
ATOM 679 C CA . VAL A 1 89 ? -12.071 -2.713 4.744 1.00 84.44 89 VAL A CA 1
ATOM 680 C C . VAL A 1 89 ? -10.862 -2.001 4.135 1.00 84.44 89 VAL A C 1
ATOM 682 O O . VAL A 1 89 ? -10.085 -2.630 3.424 1.00 84.44 89 VAL A O 1
ATOM 685 N N . MET A 1 90 ? -10.644 -0.722 4.454 1.00 78.88 90 MET A N 1
ATOM 686 C CA . MET A 1 90 ? -9.487 0.029 3.944 1.00 78.88 90 MET A CA 1
ATOM 687 C C . MET A 1 90 ? -8.152 -0.550 4.429 1.00 78.88 90 MET A C 1
ATOM 689 O O . MET A 1 90 ? -7.204 -0.634 3.654 1.00 78.88 90 MET A O 1
ATOM 693 N N . SER A 1 91 ? -8.079 -1.003 5.685 1.00 84.06 91 SER A N 1
ATOM 694 C CA . SER A 1 91 ? -6.898 -1.690 6.219 1.00 84.06 91 SER A CA 1
ATOM 695 C C . SER A 1 91 ? -6.594 -2.966 5.427 1.00 84.06 91 SER A C 1
ATOM 697 O O . SER A 1 91 ? -5.462 -3.144 4.983 1.00 84.06 91 SER A O 1
ATOM 699 N N . LEU A 1 92 ? -7.607 -3.800 5.158 1.00 84.56 92 LEU A N 1
ATOM 700 C CA . LEU A 1 92 ? -7.453 -5.004 4.331 1.00 84.56 92 LEU A CA 1
ATOM 701 C C . LEU A 1 92 ? -6.982 -4.674 2.912 1.00 84.56 92 LEU A C 1
ATOM 703 O O . LEU A 1 92 ? -6.040 -5.300 2.432 1.00 84.56 92 LEU A O 1
ATOM 707 N N . VAL A 1 93 ? -7.587 -3.678 2.257 1.00 85.50 93 VAL A N 1
ATOM 708 C CA . VAL A 1 93 ? -7.180 -3.247 0.909 1.00 85.50 93 VAL A CA 1
ATOM 709 C C . VAL A 1 93 ? -5.709 -2.836 0.894 1.00 85.50 93 VAL A C 1
ATOM 711 O O . VAL A 1 93 ? -4.963 -3.282 0.023 1.00 85.50 93 VAL A O 1
ATOM 714 N N . PHE A 1 94 ? -5.259 -2.048 1.873 1.00 83.62 94 PHE A N 1
ATOM 715 C CA . PHE A 1 94 ? -3.858 -1.634 1.953 1.00 83.62 94 PHE A CA 1
ATOM 716 C C . PHE A 1 94 ? -2.904 -2.800 2.239 1.00 83.62 94 PHE A C 1
ATOM 718 O O . PHE A 1 94 ? -1.826 -2.840 1.650 1.00 83.62 94 PHE A O 1
ATOM 725 N N . ILE A 1 95 ? -3.300 -3.776 3.063 1.00 84.94 95 ILE A N 1
ATOM 726 C CA . ILE A 1 95 ? -2.506 -4.992 3.308 1.00 84.94 95 ILE A CA 1
ATOM 727 C C . ILE A 1 95 ? -2.362 -5.808 2.023 1.00 84.94 95 ILE A C 1
ATOM 729 O O . ILE A 1 95 ? -1.243 -6.135 1.638 1.00 84.94 95 ILE A O 1
ATOM 733 N N . PHE A 1 96 ? -3.465 -6.109 1.332 1.00 85.94 96 PHE A N 1
ATOM 734 C CA . PHE A 1 96 ? -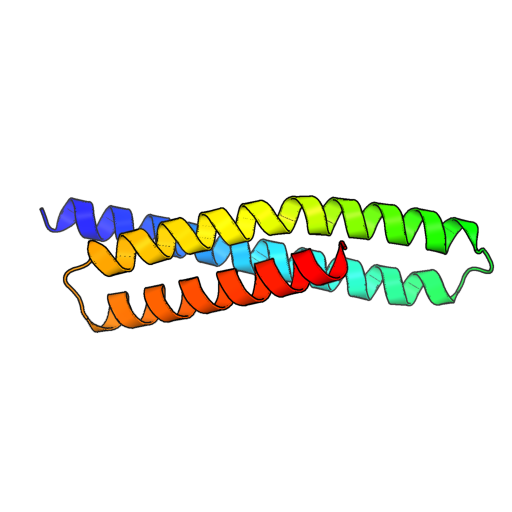3.420 -6.882 0.088 1.00 85.94 96 PHE A CA 1
ATOM 735 C C . PHE A 1 96 ? -2.643 -6.159 -1.012 1.00 85.94 96 PHE A C 1
ATOM 737 O O . PHE A 1 96 ? -1.851 -6.786 -1.710 1.00 85.94 96 PHE A O 1
ATOM 744 N N . THR A 1 97 ? -2.811 -4.840 -1.124 1.00 81.88 97 THR A N 1
ATOM 745 C CA . THR A 1 97 ? -2.060 -4.026 -2.090 1.00 81.88 97 THR A CA 1
ATOM 746 C C . THR A 1 97 ? -0.567 -4.030 -1.757 1.00 81.88 97 THR A C 1
ATOM 748 O O . THR A 1 97 ? 0.254 -4.265 -2.638 1.00 81.88 97 THR A O 1
ATOM 751 N N . GLY A 1 98 ? -0.198 -3.851 -0.484 1.00 80.69 98 GLY A N 1
ATOM 752 C CA . GLY A 1 98 ? 1.195 -3.923 -0.041 1.00 80.69 98 GLY A CA 1
ATOM 753 C C . GLY A 1 98 ? 1.824 -5.301 -0.269 1.00 80.69 98 GLY A C 1
ATOM 754 O O . GLY A 1 98 ? 2.953 -5.375 -0.742 1.00 80.69 98 GLY A O 1
ATOM 755 N N . LEU A 1 99 ? 1.092 -6.388 0.001 1.00 84.31 99 LEU A N 1
ATOM 756 C CA . LEU A 1 99 ? 1.547 -7.761 -0.252 1.00 84.31 99 LEU A CA 1
ATOM 757 C C . LEU A 1 99 ? 1.720 -8.053 -1.745 1.00 84.31 99 LEU A C 1
ATOM 759 O O . LEU A 1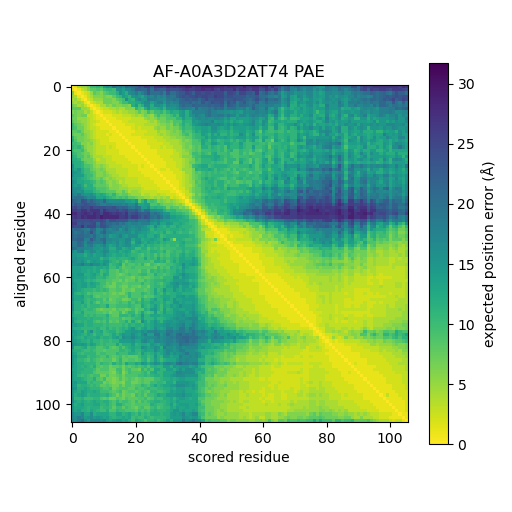 99 ? 2.691 -8.701 -2.124 1.00 84.31 99 LEU A O 1
ATOM 763 N N . PHE A 1 100 ? 0.808 -7.569 -2.590 1.00 81.81 100 PHE A N 1
ATOM 764 C CA . PHE A 1 100 ? 0.929 -7.697 -4.042 1.00 81.81 100 PHE A CA 1
ATOM 765 C C . PHE A 1 100 ? 2.185 -6.986 -4.559 1.00 81.81 100 PHE A C 1
ATOM 767 O O . PHE A 1 100 ? 2.958 -7.572 -5.314 1.00 81.81 100 PHE A O 1
ATOM 774 N N . LEU A 1 101 ? 2.428 -5.758 -4.094 1.00 78.44 101 LEU A N 1
ATOM 775 C CA . LEU A 1 101 ? 3.630 -4.998 -4.440 1.00 78.44 101 LEU A CA 1
ATOM 776 C C . LEU A 1 101 ? 4.913 -5.648 -3.913 1.00 78.44 101 LEU A C 1
ATOM 778 O O . LEU A 1 101 ? 5.922 -5.645 -4.609 1.00 78.44 101 LEU A O 1
ATOM 782 N N . LEU A 1 102 ? 4.875 -6.226 -2.709 1.00 79.81 102 LEU A N 1
ATOM 783 C CA . LEU A 1 102 ? 6.010 -6.946 -2.134 1.00 79.81 102 LEU A CA 1
ATOM 784 C C . LEU A 1 102 ? 6.329 -8.224 -2.918 1.00 79.81 102 LEU A C 1
ATOM 786 O O . LEU A 1 102 ? 7.495 -8.504 -3.152 1.00 79.81 102 LEU A O 1
ATOM 790 N N . ASN A 1 103 ? 5.308 -8.973 -3.341 1.00 81.94 103 ASN A N 1
ATOM 791 C CA . ASN A 1 103 ? 5.484 -10.155 -4.186 1.00 81.94 103 ASN A CA 1
ATOM 792 C C . ASN A 1 103 ? 6.083 -9.776 -5.547 1.00 81.94 103 ASN A C 1
ATOM 794 O O . ASN A 1 103 ? 6.969 -10.450 -6.040 1.00 81.94 103 ASN A O 1
ATOM 798 N N . TRP A 1 104 ? 5.660 -8.650 -6.123 1.00 73.75 104 TRP A N 1
ATOM 799 C CA . TRP A 1 104 ? 6.226 -8.157 -7.379 1.00 73.75 104 TRP A CA 1
ATOM 800 C C . TRP A 1 104 ? 7.706 -7.735 -7.269 1.00 73.75 104 TRP A C 1
ATOM 802 O O . TRP A 1 104 ? 8.410 -7.700 -8.274 1.00 73.75 104 TRP A O 1
ATOM 812 N N . LEU A 1 105 ? 8.178 -7.399 -6.064 1.00 73.69 105 LEU A N 1
ATOM 813 C CA . LEU A 1 105 ? 9.567 -7.010 -5.795 1.00 73.69 105 LEU A CA 1
ATOM 814 C C . LEU A 1 105 ? 10.519 -8.191 -5.535 1.00 73.69 105 LEU A C 1
ATOM 816 O O . LEU A 1 105 ? 11.732 -7.970 -5.558 1.00 73.69 105 LEU A O 1
ATOM 820 N N . LEU A 1 106 ? 9.995 -9.382 -5.222 1.00 78.31 106 LEU A N 1
ATOM 821 C CA . LEU A 1 106 ? 10.758 -10.590 -4.867 1.00 78.31 106 LEU A CA 1
ATOM 822 C C . LEU A 1 106 ? 10.963 -11.503 -6.080 1.00 78.31 106 LEU A C 1
ATOM 824 O O . LEU A 1 106 ? 12.066 -12.088 -6.162 1.00 78.31 106 LEU A O 1
#

Secondary structure (DSSP, 8-state):
-HHHHHHHHHHHHHHHHHHHHHHHHHHHHHHHHHHHHTTS--HHHHHHHHHHHHHHHHHHHHHHHHHHHHHHHHHHH---HHHHHHHHHHHHHHHHHHHHHHHHH-

Mean predicted aligned error: 10.0 Å